Protein AF-A0A963EPS2-F1 (afdb_monomer_lite)

Structure (mmCIF, N/CA/C/O backbone):
data_AF-A0A963EPS2-F1
#
_entry.id   AF-A0A963EPS2-F1
#
loop_
_atom_site.group_PDB
_atom_site.id
_atom_site.type_symbol
_atom_site.label_atom_id
_atom_site.label_alt_id
_atom_site.label_comp_id
_atom_site.label_asym_id
_atom_site.label_entity_id
_atom_site.label_seq_id
_atom_site.pdbx_PDB_ins_code
_atom_site.Cartn_x
_atom_site.Cartn_y
_atom_site.Cartn_z
_atom_site.occupancy
_atom_site.B_iso_or_equiv
_atom_site.auth_seq_id
_atom_site.auth_comp_id
_atom_site.auth_asym_id
_atom_site.auth_atom_id
_atom_site.pdbx_PDB_model_num
ATOM 1 N N . PRO A 1 1 ? 8.252 3.939 -18.411 1.00 45.16 1 PRO A N 1
ATOM 2 C CA . PRO A 1 1 ? 7.853 5.200 -17.732 1.00 45.16 1 PRO A CA 1
ATOM 3 C C . PRO A 1 1 ? 7.729 4.918 -16.219 1.00 45.16 1 PRO A C 1
ATOM 5 O O . PRO A 1 1 ? 7.607 3.753 -15.883 1.00 45.16 1 PRO A O 1
ATOM 8 N N . MET A 1 2 ? 7.818 5.876 -15.285 1.00 40.19 2 MET A N 1
ATOM 9 C CA . MET A 1 2 ? 7.784 5.573 -13.830 1.00 40.19 2 MET A CA 1
ATOM 10 C C . MET A 1 2 ? 6.606 6.273 -13.139 1.00 40.19 2 MET A C 1
ATOM 12 O O . MET A 1 2 ? 6.543 7.501 -13.164 1.00 40.19 2 MET A O 1
ATOM 16 N N . ALA A 1 3 ? 5.713 5.515 -12.494 1.00 38.94 3 ALA A N 1
ATOM 17 C CA . ALA A 1 3 ? 4.664 6.047 -11.622 1.00 38.94 3 ALA A CA 1
ATOM 18 C C . ALA A 1 3 ? 4.921 5.601 -10.188 1.00 38.94 3 ALA A C 1
ATOM 20 O O . ALA A 1 3 ? 4.859 4.419 -9.864 1.00 38.94 3 ALA A O 1
ATOM 21 N N . VAL A 1 4 ? 5.233 6.564 -9.335 1.00 44.69 4 VAL A N 1
ATOM 22 C CA . VAL A 1 4 ? 5.785 6.319 -8.009 1.00 44.69 4 VAL A CA 1
ATOM 23 C C . VAL A 1 4 ? 5.239 7.375 -7.057 1.00 44.69 4 VAL A C 1
ATOM 25 O O . VAL A 1 4 ? 5.349 8.563 -7.379 1.00 44.69 4 VAL A O 1
ATOM 28 N N . PRO A 1 5 ? 4.708 6.999 -5.875 1.00 43.38 5 PRO A N 1
ATOM 29 C CA . PRO A 1 5 ? 4.792 7.902 -4.735 1.00 43.38 5 PRO A CA 1
ATOM 30 C C . PRO A 1 5 ? 6.287 8.179 -4.537 1.00 43.38 5 PRO A C 1
ATOM 32 O O . PRO A 1 5 ? 7.081 7.244 -4.616 1.00 43.38 5 PRO A O 1
ATOM 35 N N . SER A 1 6 ? 6.666 9.456 -4.441 1.00 52.03 6 SER A N 1
ATOM 36 C CA . SER A 1 6 ? 8.048 9.965 -4.487 1.00 52.03 6 SER A CA 1
ATOM 37 C C . SER A 1 6 ? 9.111 8.906 -4.163 1.00 52.03 6 SER A C 1
ATOM 39 O O . SER A 1 6 ? 9.237 8.494 -3.007 1.00 52.03 6 SER A O 1
ATOM 41 N N . LEU A 1 7 ? 9.855 8.454 -5.182 1.00 56.59 7 LEU A N 1
ATOM 42 C CA . LEU A 1 7 ? 10.956 7.516 -4.972 1.00 56.59 7 LEU A CA 1
ATOM 43 C C . LEU A 1 7 ? 11.885 8.060 -3.882 1.00 56.59 7 LEU A C 1
ATOM 45 O O . LEU A 1 7 ? 12.231 9.245 -3.936 1.00 56.59 7 LEU A O 1
ATOM 49 N N . PRO A 1 8 ? 12.321 7.230 -2.921 1.00 63.47 8 PRO A N 1
ATOM 50 C CA . PRO A 1 8 ? 13.325 7.643 -1.953 1.00 63.47 8 PRO A CA 1
ATOM 51 C C . PRO A 1 8 ? 14.554 8.233 -2.658 1.00 63.47 8 PRO A C 1
ATOM 53 O O . PRO A 1 8 ? 15.038 7.661 -3.637 1.00 63.47 8 PRO A O 1
ATOM 56 N N . GLY A 1 9 ? 15.070 9.363 -2.158 1.00 63.31 9 GLY A N 1
ATOM 57 C CA . GLY A 1 9 ? 16.117 10.155 -2.829 1.00 63.31 9 GLY A CA 1
ATOM 58 C C . GLY A 1 9 ? 17.350 9.345 -3.247 1.00 63.31 9 GLY A C 1
ATOM 59 O O . GLY A 1 9 ? 17.822 9.479 -4.374 1.00 63.31 9 GLY A O 1
ATOM 60 N N . ARG A 1 10 ? 17.772 8.389 -2.411 1.00 63.34 10 ARG A N 1
ATOM 61 C CA . ARG A 1 10 ? 18.876 7.459 -2.705 1.00 63.34 10 ARG A CA 1
ATOM 62 C C . ARG A 1 10 ? 18.713 6.665 -4.010 1.00 63.34 10 ARG A C 1
ATOM 64 O O . ARG A 1 10 ? 19.701 6.273 -4.617 1.00 63.34 10 ARG A O 1
ATOM 71 N N . TRP A 1 11 ? 17.486 6.405 -4.464 1.00 65.88 11 TRP A N 1
ATOM 72 C CA . TRP A 1 11 ? 17.260 5.686 -5.724 1.00 65.88 11 TRP A CA 1
ATOM 73 C C . TRP A 1 11 ? 17.285 6.613 -6.924 1.00 65.88 11 TRP A C 1
ATOM 75 O O . TRP A 1 11 ? 17.705 6.194 -7.996 1.00 65.88 11 TRP A O 1
ATOM 85 N N . VAL A 1 12 ? 16.875 7.871 -6.751 1.00 66.38 12 VAL A N 1
ATOM 86 C CA . VAL A 1 12 ? 17.071 8.894 -7.782 1.00 66.38 12 VAL A CA 1
ATOM 87 C C . VAL A 1 12 ? 18.569 9.057 -8.047 1.00 66.38 12 VAL A C 1
ATOM 89 O O . VAL A 1 12 ? 18.988 9.094 -9.200 1.00 66.38 12 VAL A O 1
ATOM 92 N N . GLU A 1 13 ? 19.378 9.073 -6.989 1.00 66.31 13 GLU A N 1
ATOM 93 C CA . GLU A 1 13 ? 20.840 9.142 -7.074 1.00 66.31 13 GLU A CA 1
ATOM 94 C C . GLU A 1 13 ? 21.454 7.884 -7.698 1.00 66.31 13 GLU A C 1
ATOM 96 O O . GLU A 1 13 ? 22.266 7.990 -8.617 1.00 66.31 13 GLU A O 1
ATOM 101 N N . TRP A 1 14 ? 21.032 6.689 -7.267 1.00 71.50 14 TRP A N 1
ATOM 102 C CA . TRP A 1 14 ? 21.523 5.441 -7.855 1.00 71.50 14 TRP A CA 1
ATOM 103 C C . TRP A 1 14 ? 21.168 5.327 -9.340 1.00 71.50 14 TRP A C 1
ATOM 105 O O . TRP A 1 14 ? 22.024 4.958 -10.141 1.00 71.50 14 TRP A O 1
ATOM 115 N N . LEU A 1 15 ? 19.937 5.685 -9.728 1.00 67.75 15 LEU A N 1
ATOM 116 C CA . LEU A 1 15 ? 19.514 5.680 -11.128 1.00 67.75 15 LEU A CA 1
ATOM 117 C C . LEU A 1 15 ? 20.382 6.622 -11.956 1.00 67.75 15 LEU A C 1
ATOM 119 O O . LEU A 1 15 ? 20.931 6.169 -12.951 1.00 67.75 15 LEU A O 1
ATOM 123 N N . ARG A 1 16 ? 20.604 7.867 -11.503 1.00 66.81 16 ARG A N 1
ATOM 124 C CA . ARG A 1 16 ? 21.519 8.817 -12.169 1.00 66.81 16 ARG A CA 1
ATOM 125 C C . ARG A 1 16 ? 22.909 8.223 -12.392 1.00 66.81 16 ARG A C 1
ATOM 127 O O . ARG A 1 16 ? 23.488 8.414 -13.457 1.00 66.81 16 ARG A O 1
ATOM 134 N N . ALA A 1 17 ? 23.438 7.512 -11.397 1.00 70.25 17 ALA A N 1
ATOM 135 C CA . ALA A 1 17 ? 24.785 6.955 -11.444 1.00 70.25 17 ALA A CA 1
ATOM 136 C C . ALA A 1 17 ? 24.919 5.703 -12.331 1.00 70.25 17 ALA A C 1
ATOM 138 O O . ALA A 1 17 ? 26.028 5.388 -12.756 1.00 70.25 17 ALA A O 1
ATOM 139 N N . ASN A 1 18 ? 23.820 4.989 -12.606 1.00 68.06 18 ASN A N 1
ATOM 140 C CA . ASN A 1 18 ? 23.855 3.668 -13.247 1.00 68.06 18 ASN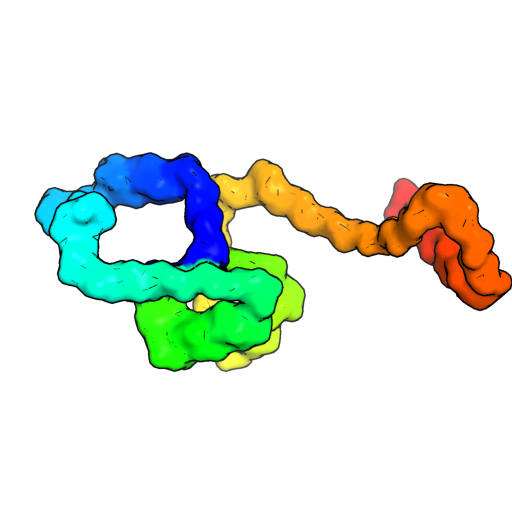 A CA 1
ATOM 141 C C . ASN A 1 18 ? 23.053 3.580 -14.556 1.00 68.06 18 ASN A C 1
ATOM 143 O O . ASN A 1 18 ? 23.039 2.528 -15.197 1.00 68.06 18 ASN A O 1
ATOM 147 N N . THR A 1 19 ? 22.397 4.659 -14.991 1.00 65.06 19 THR A N 1
ATOM 148 C CA . THR A 1 19 ? 21.736 4.697 -16.301 1.00 65.06 19 THR A CA 1
ATOM 149 C C . THR A 1 19 ? 22.741 4.628 -17.461 1.00 65.06 19 THR A C 1
ATOM 151 O O . THR A 1 19 ? 23.791 5.274 -17.404 1.00 65.06 19 THR A O 1
ATOM 154 N N . PRO A 1 20 ? 22.428 3.898 -18.554 1.00 62.81 20 PRO A N 1
ATOM 155 C CA . PRO A 1 20 ? 23.265 3.859 -19.753 1.00 62.81 20 PRO A CA 1
ATOM 156 C C . PRO A 1 20 ? 23.542 5.265 -20.309 1.00 62.81 20 PRO A C 1
ATOM 158 O O . PRO A 1 20 ? 22.687 6.152 -20.221 1.00 62.81 20 PRO A O 1
ATOM 161 N N . ARG A 1 21 ? 24.720 5.480 -20.918 1.00 57.75 21 ARG A N 1
ATOM 162 C CA . ARG A 1 21 ? 25.078 6.768 -21.547 1.00 57.75 21 ARG A CA 1
ATOM 163 C C . ARG A 1 21 ? 23.986 7.205 -22.534 1.00 57.75 21 ARG A C 1
ATOM 165 O O . ARG A 1 21 ? 23.659 6.456 -23.447 1.00 57.75 21 ARG A O 1
ATOM 172 N N . GLY A 1 22 ? 23.448 8.413 -22.346 1.00 56.50 22 GLY A N 1
ATOM 173 C CA . GLY A 1 22 ? 22.325 8.954 -23.131 1.00 56.50 22 GLY A CA 1
ATOM 174 C C . GLY A 1 22 ? 20.948 8.819 -22.467 1.00 56.50 22 GLY A C 1
ATOM 175 O O . GLY A 1 22 ? 19.965 9.316 -23.004 1.00 56.50 22 GLY A O 1
ATOM 176 N N . THR A 1 23 ? 20.881 8.200 -21.287 1.00 58.84 23 THR A N 1
ATOM 177 C CA . THR A 1 23 ? 19.657 8.024 -20.488 1.00 58.84 23 THR A CA 1
ATOM 178 C C . THR A 1 23 ? 19.742 8.837 -19.197 1.00 58.84 23 THR A C 1
ATOM 180 O O . THR A 1 23 ? 19.515 8.312 -18.115 1.00 58.84 23 THR A O 1
ATOM 183 N N . ASP A 1 24 ? 20.140 10.109 -19.267 1.00 58.00 24 ASP A N 1
ATOM 184 C CA . ASP A 1 24 ? 20.135 10.938 -18.060 1.00 58.00 24 ASP A CA 1
ATOM 185 C C . ASP A 1 24 ? 18.672 11.139 -17.607 1.00 58.00 24 ASP A C 1
ATOM 187 O O . ASP A 1 24 ? 17.859 11.620 -18.393 1.00 58.00 24 ASP A O 1
ATOM 191 N N . PRO A 1 25 ? 18.290 10.732 -16.384 1.00 54.69 25 PRO A N 1
ATOM 192 C CA . PRO A 1 25 ? 16.904 10.790 -15.926 1.00 54.69 25 PRO A CA 1
ATOM 193 C C . PRO A 1 25 ? 16.324 12.213 -15.863 1.00 54.69 25 PRO A C 1
ATOM 195 O O . PRO A 1 25 ? 15.099 12.338 -15.803 1.00 54.69 25 PRO A O 1
ATOM 198 N N . ASP A 1 26 ? 17.159 13.261 -15.906 1.00 51.62 26 ASP A N 1
ATOM 199 C CA . ASP A 1 26 ? 16.720 14.659 -15.999 1.00 51.62 26 ASP A CA 1
ATOM 200 C C . ASP A 1 26 ? 16.563 15.154 -17.452 1.00 51.62 26 ASP A C 1
ATOM 202 O O . ASP A 1 26 ? 15.753 16.048 -17.704 1.00 51.62 26 ASP A O 1
ATOM 206 N N . THR A 1 27 ? 17.280 14.573 -18.424 1.00 45.16 27 THR A N 1
ATOM 207 C CA . THR A 1 27 ? 17.183 14.923 -19.861 1.00 45.16 27 THR A CA 1
ATOM 208 C C . THR A 1 27 ? 16.384 13.918 -20.694 1.00 45.16 27 THR A C 1
ATOM 210 O O . THR A 1 27 ? 15.932 14.249 -21.794 1.00 45.16 27 THR A O 1
ATOM 213 N N . PHE A 1 28 ? 16.123 12.719 -20.167 1.00 44.66 28 PHE A N 1
ATOM 214 C CA . PHE A 1 28 ? 15.200 11.740 -20.727 1.00 44.66 28 PHE A CA 1
ATOM 215 C C . PHE A 1 28 ? 13.771 12.273 -20.611 1.00 44.66 28 PHE A C 1
ATOM 217 O O . PHE A 1 28 ? 13.019 11.979 -19.680 1.00 44.66 28 PHE A O 1
ATOM 224 N N . THR A 1 29 ? 13.366 13.043 -21.615 1.00 44.28 29 THR A N 1
ATOM 225 C CA . THR A 1 29 ? 11.975 13.419 -21.853 1.00 44.28 29 THR A CA 1
ATOM 226 C C . THR A 1 29 ? 11.228 12.253 -22.506 1.00 44.28 29 THR A C 1
ATOM 228 O O . THR A 1 29 ? 10.608 12.384 -23.556 1.00 44.28 29 THR A O 1
ATOM 231 N N . ALA A 1 30 ? 11.139 11.108 -21.817 1.00 45.19 30 ALA A N 1
ATOM 232 C CA . ALA A 1 30 ? 9.796 10.543 -21.767 1.00 45.19 30 ALA A CA 1
ATOM 233 C C . ALA A 1 30 ? 8.940 11.639 -21.134 1.00 45.19 30 ALA A C 1
ATOM 235 O O . ALA A 1 30 ? 9.374 12.254 -20.158 1.00 45.19 30 ALA A O 1
ATOM 236 N N . ARG A 1 31 ? 7.741 11.912 -21.654 1.00 44.72 31 ARG A N 1
ATOM 237 C CA . ARG A 1 31 ? 6.700 12.535 -20.828 1.00 44.72 31 ARG A CA 1
ATOM 238 C C . ARG A 1 31 ? 6.562 11.640 -19.597 1.00 44.72 31 ARG A C 1
ATOM 240 O O . ARG A 1 31 ? 5.850 10.641 -19.633 1.00 44.72 31 ARG A O 1
ATOM 247 N N . SER A 1 32 ? 7.361 11.885 -18.565 1.00 48.72 32 SER A N 1
ATOM 248 C CA . SER A 1 32 ? 7.450 11.049 -17.386 1.00 48.72 32 SER A CA 1
ATOM 249 C C . SER A 1 32 ? 6.218 11.406 -16.584 1.00 48.72 32 SER A C 1
ATOM 251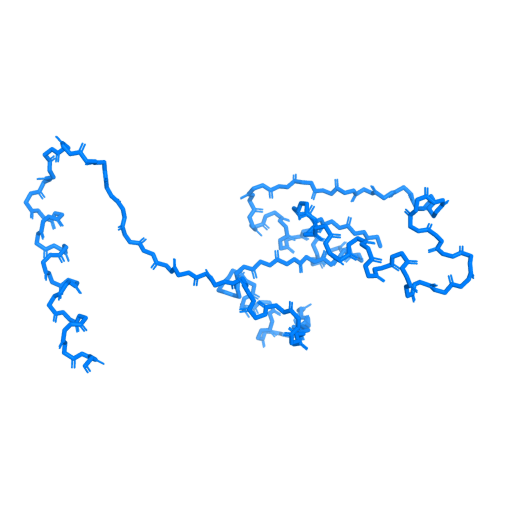 O O . SER A 1 32 ? 6.220 12.282 -15.728 1.00 48.72 32 SER A O 1
ATOM 253 N N . CYS A 1 33 ? 5.104 10.778 -16.952 1.00 55.09 33 CYS A N 1
ATOM 254 C CA . CYS A 1 33 ? 3.870 10.845 -16.200 1.00 55.09 33 CYS A CA 1
ATOM 255 C C . CYS A 1 33 ? 4.121 10.145 -14.869 1.00 55.09 33 CYS A C 1
ATOM 257 O O . CYS A 1 33 ? 3.882 8.950 -14.717 1.00 55.09 33 CYS A O 1
ATOM 259 N N . ARG A 1 34 ? 4.664 10.898 -13.913 1.00 62.34 34 ARG A N 1
ATOM 260 C CA . ARG A 1 34 ? 4.701 10.502 -12.516 1.00 62.34 34 ARG A CA 1
ATOM 261 C C . ARG A 1 34 ? 3.275 10.611 -12.007 1.00 62.34 34 ARG A C 1
ATOM 263 O O . ARG A 1 34 ? 2.743 11.710 -11.882 1.00 62.34 34 ARG A O 1
ATOM 270 N N . ILE A 1 35 ? 2.647 9.470 -11.756 1.00 65.75 35 ILE A N 1
ATOM 271 C CA . ILE A 1 35 ? 1.366 9.439 -11.058 1.00 65.75 35 ILE A CA 1
ATOM 272 C C . ILE A 1 35 ? 1.674 9.404 -9.568 1.00 65.75 35 ILE A C 1
ATOM 274 O O . ILE A 1 35 ? 2.288 8.456 -9.080 1.00 65.75 35 ILE A O 1
ATOM 278 N N . HIS A 1 36 ? 1.252 10.452 -8.868 1.00 71.44 36 HIS A N 1
ATOM 279 C CA . HIS A 1 36 ? 1.231 10.482 -7.415 1.00 71.44 36 HIS A CA 1
ATOM 280 C C . HIS A 1 36 ? -0.163 10.078 -6.940 1.00 71.44 36 HIS A C 1
ATOM 282 O O . HIS A 1 36 ? -1.160 10.652 -7.378 1.00 71.44 36 HIS A O 1
ATOM 288 N N . SER A 1 37 ? -0.241 9.084 -6.061 1.00 76.75 37 SER A N 1
ATOM 289 C CA . SER A 1 37 ? -1.496 8.664 -5.450 1.00 76.75 37 SER A CA 1
ATOM 290 C C . SER A 1 37 ? -1.234 8.099 -4.063 1.00 76.75 37 SER A C 1
ATOM 292 O O . SER A 1 37 ? -0.300 7.324 -3.871 1.00 76.75 37 SER A O 1
ATOM 294 N N . GLU A 1 38 ? -2.082 8.483 -3.115 1.00 82.19 38 GLU A N 1
ATOM 295 C CA . GLU A 1 38 ? -2.129 7.908 -1.768 1.00 82.19 38 GLU A CA 1
ATOM 296 C C . GLU A 1 38 ? -3.021 6.650 -1.720 1.00 82.19 38 GLU A C 1
ATOM 298 O O . GLU A 1 38 ? -3.094 5.971 -0.697 1.00 82.19 38 GLU A O 1
ATOM 303 N N . ASP A 1 39 ? -3.672 6.304 -2.839 1.00 83.50 39 ASP A N 1
ATOM 304 C CA . ASP A 1 39 ? -4.487 5.101 -2.991 1.00 83.50 39 ASP A CA 1
ATOM 305 C C . ASP A 1 39 ? -3.695 3.993 -3.699 1.00 83.50 39 ASP A C 1
ATOM 307 O O . ASP A 1 39 ? -3.475 3.994 -4.917 1.00 83.50 39 ASP A O 1
ATOM 311 N N . PHE A 1 40 ? -3.311 2.982 -2.924 1.00 83.81 40 PHE A N 1
ATOM 312 C CA . PHE A 1 40 ? -2.606 1.815 -3.445 1.00 83.81 40 PHE A CA 1
ATOM 313 C C . PHE A 1 40 ? -3.419 1.009 -4.472 1.00 83.81 40 PHE A C 1
ATOM 315 O O . PHE A 1 40 ? -2.830 0.343 -5.325 1.00 83.81 40 PHE A O 1
ATOM 322 N N . SER A 1 41 ? -4.752 1.074 -4.439 1.00 85.31 41 SER A N 1
ATOM 323 C CA . SER A 1 41 ? -5.622 0.409 -5.417 1.00 85.31 41 SER A CA 1
ATOM 324 C C . SER A 1 41 ? -5.470 1.037 -6.800 1.00 85.31 41 SER A C 1
ATOM 326 O O . SER A 1 41 ? -5.437 0.329 -7.810 1.00 85.31 41 SER A O 1
ATOM 328 N N . LEU A 1 42 ? -5.340 2.366 -6.849 1.00 84.94 42 LEU A N 1
ATOM 329 C CA . LEU A 1 42 ? -5.100 3.099 -8.086 1.00 84.94 42 LEU A CA 1
ATOM 330 C C . LEU A 1 42 ? -3.690 2.826 -8.621 1.00 84.94 42 LEU A C 1
ATOM 332 O O . LEU A 1 42 ? -3.540 2.562 -9.813 1.00 84.94 42 LEU A O 1
ATOM 336 N N . LEU A 1 43 ? -2.676 2.809 -7.746 1.00 85.38 43 LEU A N 1
ATOM 337 C CA . LEU A 1 43 ? -1.299 2.467 -8.128 1.00 85.38 43 LEU A CA 1
ATOM 338 C C . LEU A 1 43 ? -1.202 1.052 -8.709 1.00 85.38 43 LEU A C 1
ATOM 340 O O . LEU A 1 43 ? -0.576 0.863 -9.752 1.00 85.38 43 LEU A O 1
ATOM 344 N N . ARG A 1 44 ? -1.878 0.071 -8.093 1.00 87.19 44 ARG A N 1
ATOM 345 C CA . ARG A 1 44 ? -1.970 -1.297 -8.624 1.00 87.19 44 ARG A CA 1
ATOM 346 C C . ARG A 1 44 ? -2.548 -1.294 -10.039 1.00 87.19 44 ARG A C 1
ATOM 348 O O . ARG A 1 44 ? -1.931 -1.850 -10.937 1.00 87.19 44 ARG A O 1
ATOM 355 N N . LYS A 1 45 ? -3.698 -0.647 -10.261 1.00 88.00 45 LYS A N 1
ATOM 356 C CA . LYS A 1 45 ? -4.323 -0.566 -11.596 1.00 88.00 45 LYS A CA 1
ATOM 357 C C . LYS A 1 45 ? -3.420 0.120 -12.622 1.00 88.00 45 LYS A C 1
ATOM 359 O O . LYS A 1 45 ? -3.340 -0.343 -13.752 1.00 88.00 45 LYS A O 1
ATOM 364 N N . ALA A 1 46 ? -2.736 1.195 -12.234 1.00 86.81 46 ALA A N 1
ATOM 365 C CA . ALA A 1 46 ? -1.824 1.905 -13.122 1.00 86.81 46 ALA A CA 1
ATOM 366 C C . ALA A 1 46 ? -0.682 0.991 -13.591 1.00 86.81 46 ALA A C 1
ATOM 368 O O . ALA A 1 46 ? -0.458 0.873 -14.791 1.00 86.81 46 ALA A O 1
ATOM 369 N N . VAL A 1 47 ? -0.017 0.289 -12.669 1.00 89.31 47 VAL A N 1
ATOM 370 C CA . VAL A 1 47 ? 1.068 -0.652 -13.002 1.00 89.31 47 VAL A CA 1
ATOM 371 C C . VAL A 1 47 ? 0.573 -1.835 -13.833 1.00 89.31 47 VAL A C 1
ATOM 373 O O . VAL A 1 47 ? 1.256 -2.268 -14.747 1.00 89.31 47 VAL A O 1
ATOM 376 N N . MET A 1 48 ? -0.637 -2.325 -13.574 1.00 88.19 48 MET A N 1
ATOM 377 C CA . MET A 1 48 ? -1.223 -3.443 -14.321 1.00 88.19 48 MET A CA 1
ATOM 378 C C . MET A 1 48 ? -1.510 -3.148 -15.801 1.00 88.19 48 MET A C 1
ATOM 380 O O . MET A 1 48 ? -1.665 -4.078 -16.590 1.00 88.19 48 MET A O 1
ATOM 384 N N . HIS A 1 49 ? -1.627 -1.875 -16.181 1.00 86.88 49 HIS A N 1
ATOM 385 C CA . HIS A 1 49 ? -2.043 -1.457 -17.524 1.00 86.88 49 HIS A CA 1
ATOM 386 C C . HIS A 1 49 ? -1.039 -0.519 -18.203 1.00 86.88 49 HIS A C 1
ATOM 388 O O . HIS A 1 49 ? -1.390 0.192 -19.145 1.00 86.88 49 HIS A O 1
ATOM 394 N N . SER A 1 50 ? 0.200 -0.473 -17.717 1.00 83.56 50 SER A N 1
ATOM 395 C CA . SER A 1 50 ? 1.247 0.382 -18.272 1.00 83.56 50 SER A CA 1
ATOM 396 C C . SER A 1 50 ? 2.636 -0.150 -17.938 1.00 83.56 50 SER A C 1
ATOM 398 O O . SER A 1 50 ? 2.789 -1.054 -17.126 1.00 83.56 50 SER A O 1
ATOM 400 N N . ASP A 1 51 ? 3.666 0.484 -18.493 1.00 79.44 51 ASP A N 1
ATOM 401 C CA . ASP A 1 51 ? 5.064 0.151 -18.201 1.00 79.44 51 ASP A CA 1
ATOM 402 C C . ASP A 1 51 ? 5.583 0.848 -16.930 1.00 79.44 51 ASP A C 1
ATOM 404 O O . ASP A 1 51 ? 6.746 1.262 -16.869 1.00 79.44 51 ASP A O 1
ATOM 408 N N . PHE A 1 52 ? 4.706 1.084 -15.951 1.00 83.50 52 PHE A N 1
ATOM 409 C CA . PHE A 1 52 ? 5.065 1.698 -14.679 1.00 83.50 52 PHE A CA 1
ATOM 410 C C . PHE A 1 52 ? 5.630 0.671 -13.697 1.00 83.50 52 PHE A C 1
ATOM 412 O O . PHE A 1 52 ? 5.200 -0.473 -13.640 1.00 83.50 52 PHE A O 1
ATOM 419 N N . ILE A 1 53 ? 6.566 1.117 -12.863 1.00 82.88 53 ILE A N 1
ATOM 420 C CA . ILE A 1 53 ? 7.090 0.363 -11.720 1.00 82.88 53 ILE A CA 1
ATOM 421 C C . ILE A 1 53 ? 6.632 1.085 -10.458 1.00 82.88 53 ILE A C 1
ATOM 423 O O . ILE A 1 53 ? 6.708 2.311 -10.412 1.00 82.88 53 ILE A O 1
ATOM 427 N N . THR A 1 54 ? 6.188 0.344 -9.442 1.00 85.56 54 THR A N 1
ATOM 428 C CA . THR A 1 54 ? 5.770 0.903 -8.150 1.00 85.56 54 THR A CA 1
ATOM 429 C C . THR A 1 54 ? 6.442 0.190 -6.980 1.00 85.56 54 THR A C 1
ATOM 431 O O . THR A 1 54 ? 6.938 -0.927 -7.118 1.00 85.56 54 THR A O 1
ATOM 434 N N . CYS A 1 55 ? 6.427 0.830 -5.813 1.00 82.38 55 CYS A N 1
ATOM 435 C CA . CYS A 1 55 ? 6.813 0.237 -4.539 1.00 82.38 55 CYS A CA 1
ATOM 436 C C . CYS A 1 55 ? 5.668 0.399 -3.535 1.00 82.38 55 CYS A C 1
ATOM 438 O O . CYS A 1 55 ? 5.029 1.449 -3.469 1.00 82.38 55 CYS A O 1
ATOM 440 N N . GLY A 1 56 ? 5.417 -0.624 -2.725 1.00 80.50 56 GLY A N 1
ATOM 441 C CA . GLY A 1 56 ? 4.369 -0.565 -1.716 1.00 80.50 56 GLY A CA 1
ATOM 442 C C . GLY A 1 56 ? 4.316 -1.812 -0.841 1.00 80.50 56 GLY A C 1
ATOM 443 O O . GLY A 1 56 ? 5.068 -2.762 -1.072 1.00 80.50 56 GLY A O 1
ATOM 444 N N . PRO A 1 57 ? 3.432 -1.823 0.171 1.00 81.00 57 PRO A N 1
ATOM 445 C CA . PRO A 1 57 ? 3.262 -2.969 1.050 1.00 81.00 57 PRO A CA 1
ATOM 446 C C . PRO A 1 57 ? 2.861 -4.217 0.260 1.00 81.00 57 PRO A C 1
ATOM 448 O O . PRO A 1 57 ? 1.853 -4.207 -0.451 1.00 81.00 57 PRO A O 1
ATOM 451 N N . GLU A 1 58 ? 3.600 -5.314 0.447 1.00 82.88 58 GLU A N 1
ATOM 452 C CA . GLU A 1 58 ? 3.374 -6.571 -0.282 1.00 82.88 58 GLU A CA 1
ATOM 453 C C . GLU A 1 58 ? 1.919 -7.045 -0.174 1.00 82.88 58 GLU A C 1
ATOM 455 O O . GLU A 1 58 ? 1.338 -7.478 -1.164 1.00 82.88 58 GLU A O 1
ATOM 460 N N . ARG A 1 59 ? 1.285 -6.870 0.997 1.00 84.44 59 ARG A N 1
ATOM 461 C CA . ARG A 1 59 ? -0.115 -7.260 1.240 1.00 84.44 59 ARG A CA 1
ATOM 462 C C . ARG A 1 59 ? -1.109 -6.693 0.220 1.00 84.44 59 ARG A C 1
ATOM 464 O O . ARG A 1 59 ? -2.141 -7.306 0.001 1.00 84.44 59 ARG A O 1
ATOM 471 N N . ILE A 1 60 ? -0.826 -5.529 -0.370 1.00 86.06 60 ILE A N 1
ATOM 47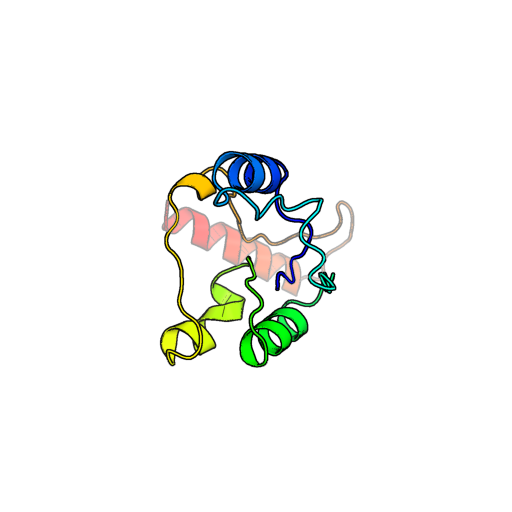2 C CA . ILE A 1 60 ? -1.745 -4.861 -1.304 1.00 86.06 60 ILE A CA 1
ATOM 473 C C . ILE A 1 60 ? -1.562 -5.382 -2.737 1.00 86.06 60 ILE A C 1
ATOM 475 O O . ILE A 1 60 ? -2.501 -5.394 -3.532 1.00 86.06 60 ILE A O 1
ATOM 479 N N . LEU A 1 61 ? -0.351 -5.836 -3.065 1.00 88.12 61 LEU A N 1
ATOM 480 C CA . LEU A 1 61 ? 0.015 -6.329 -4.394 1.00 88.12 61 LEU A CA 1
ATOM 481 C C . LEU A 1 61 ? -0.013 -7.862 -4.485 1.00 88.12 61 LEU A C 1
ATOM 483 O O . LEU A 1 61 ? 0.021 -8.398 -5.593 1.00 88.12 61 LEU A O 1
ATOM 487 N N . ARG A 1 62 ? -0.115 -8.550 -3.339 1.00 90.06 62 ARG A N 1
ATOM 488 C CA . ARG A 1 62 ? 0.008 -10.004 -3.176 1.00 90.06 62 ARG A CA 1
ATOM 489 C C . ARG A 1 62 ? -0.766 -10.797 -4.218 1.00 90.06 62 ARG A C 1
ATOM 491 O O . ARG A 1 62 ? -0.155 -11.620 -4.884 1.00 90.06 62 ARG A O 1
ATOM 498 N N . ASP A 1 63 ? -2.053 -10.523 -4.409 1.00 91.69 63 ASP A N 1
ATOM 499 C CA . ASP A 1 63 ? -2.880 -11.300 -5.343 1.00 91.69 63 ASP A CA 1
ATOM 500 C C . ASP A 1 63 ? -2.365 -11.212 -6.785 1.00 91.69 63 ASP A C 1
ATOM 502 O O . ASP A 1 63 ? -2.380 -12.195 -7.522 1.00 91.69 63 ASP A O 1
ATOM 506 N N . SER A 1 64 ? -1.869 -10.039 -7.195 1.00 91.25 64 SER A N 1
ATOM 507 C CA . SER A 1 64 ? -1.328 -9.847 -8.551 1.00 91.25 64 SER A CA 1
ATOM 508 C C . SER A 1 64 ? 0.041 -10.503 -8.698 1.00 91.25 64 SER A C 1
ATOM 510 O O . SER A 1 64 ? 0.383 -10.980 -9.771 1.00 91.25 64 SER A O 1
ATOM 512 N N . ILE A 1 65 ? 0.822 -10.545 -7.617 1.00 92.69 65 ILE A N 1
ATOM 513 C CA . ILE A 1 65 ? 2.112 -11.239 -7.590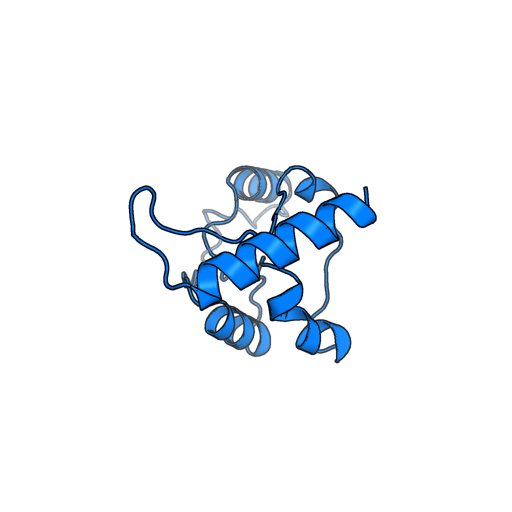 1.00 92.69 65 ILE A CA 1
ATOM 514 C C . ILE A 1 65 ? 1.889 -12.755 -7.663 1.00 92.69 65 ILE A C 1
ATOM 516 O O . ILE A 1 65 ? 2.483 -13.431 -8.494 1.00 92.69 65 ILE A O 1
ATOM 520 N N . GLN A 1 66 ? 0.992 -13.292 -6.833 1.00 93.38 66 GLN A N 1
ATOM 521 C CA . GLN A 1 66 ? 0.697 -14.726 -6.771 1.00 93.38 66 GLN A CA 1
ATOM 522 C C . GLN A 1 66 ? 0.046 -15.255 -8.051 1.00 93.38 66 GLN A C 1
ATOM 524 O O . GLN A 1 66 ? 0.325 -16.378 -8.457 1.00 93.38 66 GLN A O 1
ATOM 529 N N . SER A 1 67 ? -0.786 -14.447 -8.709 1.00 93.44 67 SER A N 1
ATOM 530 C CA . SER A 1 67 ? -1.354 -14.783 -10.021 1.00 93.44 67 SER A CA 1
ATOM 531 C C . SER A 1 67 ? -0.374 -14.599 -11.188 1.00 93.44 67 SER A C 1
ATOM 533 O O . SER A 1 67 ? -0.735 -14.881 -12.327 1.00 93.44 67 SER A O 1
ATOM 535 N N . GLY A 1 68 ? 0.854 -14.128 -10.933 1.00 92.31 68 GLY A N 1
ATOM 536 C CA . GLY A 1 68 ? 1.887 -13.914 -11.951 1.00 92.31 68 GLY A CA 1
ATOM 537 C C . GLY A 1 68 ? 1.686 -12.666 -12.814 1.00 92.31 68 GLY A C 1
ATOM 538 O O . GLY A 1 68 ? 2.426 -12.455 -13.770 1.00 92.31 68 GLY A O 1
ATOM 539 N N . GLN A 1 69 ? 0.703 -11.827 -12.488 1.00 91.44 69 GLN A N 1
ATOM 540 C CA . GLN A 1 69 ? 0.434 -10.582 -13.204 1.00 91.44 69 GLN A CA 1
ATOM 541 C C . GLN A 1 69 ? 1.460 -9.483 -12.893 1.00 91.44 69 GLN A C 1
ATOM 543 O O . GLN A 1 69 ? 1.730 -8.637 -13.740 1.00 91.44 69 GLN A O 1
ATOM 548 N N . LEU A 1 70 ? 2.027 -9.493 -11.683 1.00 91.25 70 LEU A N 1
ATOM 549 C CA . LEU A 1 70 ? 3.130 -8.626 -11.276 1.00 91.25 70 LEU A CA 1
ATOM 550 C C . LEU A 1 70 ? 4.342 -9.465 -10.888 1.00 91.25 70 LEU A C 1
ATOM 552 O O . LEU A 1 70 ? 4.220 -10.485 -10.215 1.00 91.25 70 LEU A O 1
ATOM 556 N N . VAL A 1 71 ? 5.529 -8.983 -11.244 1.00 91.38 71 VAL A N 1
ATOM 557 C CA . VAL A 1 71 ? 6.794 -9.584 -10.817 1.00 91.38 71 VAL A CA 1
ATOM 558 C C . VAL A 1 71 ? 7.316 -8.819 -9.609 1.00 91.38 71 VAL A C 1
ATOM 560 O O . VAL A 1 71 ? 7.513 -7.604 -9.665 1.00 91.38 71 VAL A O 1
ATOM 563 N N . LYS A 1 72 ? 7.546 -9.533 -8.504 1.00 89.75 72 LYS A N 1
ATOM 564 C CA . LYS A 1 72 ? 8.237 -8.981 -7.338 1.00 89.75 72 LYS A CA 1
ATOM 565 C C . LYS A 1 72 ? 9.737 -8.940 -7.623 1.00 89.75 72 LYS A C 1
ATOM 567 O O . LYS A 1 72 ? 10.316 -9.938 -8.039 1.00 89.75 72 LYS A O 1
ATOM 572 N N . ILE A 1 73 ? 10.357 -7.793 -7.367 1.00 86.56 73 ILE A N 1
ATOM 573 C CA . ILE A 1 73 ? 11.810 -7.636 -7.415 1.00 86.56 73 ILE A CA 1
ATOM 574 C C . ILE A 1 73 ? 12.319 -7.677 -5.974 1.00 86.56 73 ILE A C 1
ATOM 576 O O . ILE A 1 73 ? 12.056 -6.756 -5.199 1.00 86.56 73 ILE A O 1
ATOM 580 N N . ASP A 1 74 ? 13.039 -8.740 -5.616 1.00 76.62 74 ASP A N 1
ATOM 581 C CA . ASP A 1 74 ? 13.743 -8.813 -4.337 1.00 76.62 74 ASP A CA 1
ATOM 582 C C . ASP A 1 74 ? 15.027 -7.981 -4.426 1.00 76.62 74 ASP A C 1
ATOM 584 O O . ASP A 1 74 ? 15.996 -8.352 -5.086 1.00 76.62 74 ASP A O 1
ATOM 588 N N . PHE A 1 75 ? 15.024 -6.816 -3.778 1.00 73.44 75 PHE A N 1
ATOM 589 C CA . PHE A 1 75 ? 16.167 -5.907 -3.751 1.00 73.44 75 PHE A CA 1
ATOM 590 C C . PHE A 1 75 ? 16.648 -5.703 -2.314 1.00 73.44 75 PHE A C 1
ATOM 592 O O . PHE A 1 75 ? 15.941 -5.163 -1.465 1.00 73.44 75 PHE A O 1
ATOM 599 N N . ALA A 1 76 ? 17.884 -6.115 -2.037 1.00 69.94 76 ALA A N 1
ATOM 600 C CA . ALA A 1 76 ? 18.455 -6.071 -0.692 1.00 69.94 76 ALA A CA 1
ATOM 601 C C . ALA A 1 76 ? 18.684 -4.642 -0.154 1.00 69.94 76 ALA A C 1
ATOM 603 O O . ALA A 1 76 ? 18.854 -4.468 1.044 1.00 69.94 76 ALA A O 1
ATOM 604 N N . GLY A 1 77 ? 18.639 -3.598 -0.992 1.00 68.94 77 GLY A N 1
ATOM 605 C CA . GLY A 1 77 ? 18.797 -2.202 -0.549 1.00 68.94 77 GLY A CA 1
ATOM 606 C C . GLY A 1 77 ? 17.570 -1.599 0.156 1.00 68.94 77 GLY A C 1
ATOM 607 O O . GLY A 1 77 ? 17.543 -0.399 0.428 1.00 68.94 77 GLY A O 1
ATOM 608 N N . PHE A 1 78 ? 16.538 -2.404 0.425 1.00 61.41 78 PHE A N 1
ATOM 609 C CA . PHE A 1 78 ? 15.312 -2.011 1.130 1.00 61.41 78 PHE A CA 1
ATOM 610 C C . PHE A 1 78 ? 15.322 -2.268 2.640 1.00 61.41 78 PHE A C 1
ATOM 612 O O . PHE A 1 78 ? 14.322 -1.985 3.297 1.00 61.41 78 PHE A O 1
ATOM 619 N N . THR A 1 79 ? 16.427 -2.762 3.199 1.00 60.12 79 THR A N 1
ATOM 620 C CA . THR A 1 79 ? 16.536 -3.212 4.602 1.00 60.12 79 THR A CA 1
ATOM 621 C C . THR A 1 79 ? 16.125 -2.177 5.647 1.00 60.12 79 THR A C 1
ATOM 623 O O . THR A 1 79 ? 15.713 -2.552 6.740 1.00 60.12 79 THR A O 1
ATOM 626 N N . ASP A 1 80 ? 16.186 -0.889 5.310 1.00 62.19 80 ASP A N 1
ATOM 627 C CA . ASP A 1 80 ? 15.929 0.198 6.261 1.00 62.19 80 ASP A CA 1
ATOM 628 C C . ASP A 1 80 ? 14.450 0.623 6.316 1.00 62.19 80 ASP A C 1
ATOM 630 O O . ASP A 1 80 ? 14.064 1.410 7.179 1.00 62.19 80 ASP A O 1
ATOM 634 N N . ILE A 1 81 ? 13.602 0.132 5.399 1.00 63.50 81 ILE A N 1
ATOM 635 C CA . ILE A 1 81 ? 12.170 0.465 5.375 1.00 63.50 81 ILE A CA 1
ATOM 636 C C . ILE A 1 81 ? 11.398 -0.618 6.125 1.00 63.50 81 ILE A C 1
ATOM 638 O O . ILE A 1 81 ? 10.910 -1.590 5.548 1.00 63.50 81 ILE A O 1
ATOM 642 N N . LEU A 1 82 ? 11.272 -0.433 7.436 1.00 64.44 82 LEU A N 1
ATOM 643 C CA . LEU A 1 82 ? 10.515 -1.337 8.289 1.00 64.44 82 LEU A CA 1
ATOM 644 C C . LEU A 1 82 ? 9.047 -0.900 8.376 1.00 64.44 82 LEU A C 1
ATOM 646 O O . LEU A 1 82 ? 8.700 0.034 9.097 1.00 64.44 82 LEU A O 1
ATOM 650 N N . VAL A 1 83 ? 8.164 -1.599 7.662 1.00 69.00 83 VAL A N 1
ATOM 651 C CA . VAL A 1 83 ? 6.712 -1.395 7.777 1.00 69.00 83 VAL A CA 1
ATOM 652 C C . VAL A 1 83 ? 6.180 -2.281 8.901 1.00 69.00 83 VAL A C 1
ATOM 654 O O . VAL A 1 83 ? 6.034 -3.489 8.723 1.00 69.00 83 VAL A O 1
ATOM 657 N N . ARG A 1 84 ? 5.880 -1.684 10.059 1.00 71.38 84 ARG A N 1
ATOM 658 C CA . ARG A 1 84 ? 5.213 -2.376 11.172 1.00 71.38 84 ARG A CA 1
ATOM 659 C C . ARG A 1 84 ? 3.725 -2.020 11.187 1.00 71.38 84 ARG A C 1
ATOM 661 O O . ARG A 1 84 ? 3.409 -0.840 11.343 1.00 71.38 84 ARG A O 1
ATOM 668 N N . PRO A 1 85 ? 2.804 -2.985 11.011 1.00 74.00 85 PRO A N 1
ATOM 669 C CA . PRO A 1 85 ? 1.398 -2.728 11.288 1.00 74.00 85 PRO A CA 1
ATOM 670 C C . PRO A 1 85 ? 1.230 -2.398 12.776 1.00 74.00 85 PRO A C 1
ATOM 672 O O . PRO A 1 85 ? 1.966 -2.904 13.620 1.00 74.00 85 PRO A O 1
ATOM 675 N N . GLY A 1 86 ? 0.263 -1.546 13.093 1.00 79.19 86 GLY A N 1
ATOM 676 C CA . GLY A 1 86 ? -0.026 -1.158 14.465 1.00 79.19 86 GLY A CA 1
ATOM 677 C C . GLY A 1 86 ? -1.463 -0.689 14.606 1.00 79.19 86 GLY A C 1
ATOM 678 O O . GLY A 1 86 ? -2.094 -0.277 13.631 1.00 79.19 86 GLY A O 1
ATOM 679 N N . ILE A 1 87 ? -1.969 -0.763 15.830 1.00 82.62 87 ILE A N 1
ATOM 680 C CA . ILE A 1 87 ? -3.269 -0.217 16.207 1.00 82.62 87 ILE A CA 1
ATOM 681 C C . ILE A 1 87 ? -3.012 1.088 16.938 1.00 82.62 87 ILE A C 1
ATOM 683 O O . ILE A 1 87 ? -2.180 1.152 17.841 1.00 82.62 87 ILE A O 1
ATOM 687 N N . VAL A 1 88 ? -3.719 2.136 16.531 1.00 86.12 88 VAL A N 1
ATOM 688 C CA . VAL A 1 88 ? -3.588 3.470 17.110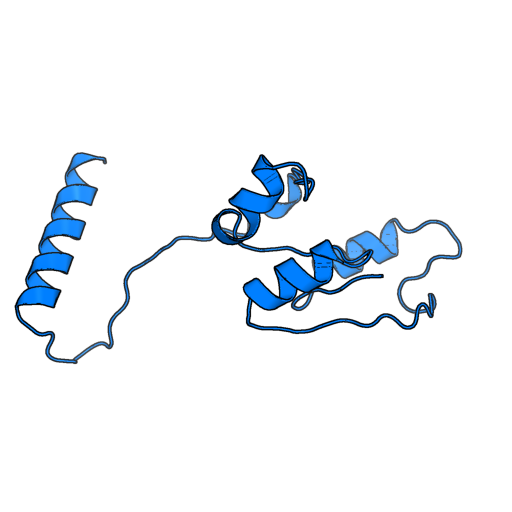 1.00 86.12 88 VAL A CA 1
ATOM 689 C C . VAL A 1 88 ? -4.962 4.010 17.460 1.00 86.12 88 VAL A C 1
ATOM 691 O O . VAL A 1 88 ? -5.946 3.752 16.770 1.00 86.12 88 VAL A O 1
ATOM 694 N N . TYR A 1 89 ? -5.020 4.782 18.535 1.00 88.69 89 TYR A N 1
ATOM 695 C CA . TYR A 1 89 ? -6.191 5.549 18.930 1.00 88.69 89 TYR A CA 1
ATOM 696 C C . TYR A 1 89 ? -5.735 6.894 19.493 1.00 88.69 89 TYR A C 1
ATOM 698 O O . TYR A 1 89 ? -4.575 7.061 19.883 1.00 88.69 89 TYR A O 1
ATOM 706 N N . LEU A 1 90 ? -6.634 7.879 19.507 1.00 91.56 90 LEU A N 1
ATOM 707 C CA . LEU A 1 90 ? -6.301 9.207 20.002 1.00 91.56 90 LEU A CA 1
ATOM 708 C C . LEU A 1 90 ? -6.044 9.152 21.517 1.00 91.56 90 LEU A C 1
ATOM 710 O O . LEU A 1 90 ? -6.809 8.585 22.303 1.00 91.56 90 LEU A O 1
ATOM 714 N N . ARG A 1 91 ? -4.930 9.744 21.947 1.00 89.06 91 ARG A N 1
ATOM 715 C CA . ARG A 1 91 ? -4.615 9.847 23.372 1.00 89.06 91 ARG A CA 1
ATOM 716 C C . ARG A 1 91 ? -5.683 10.692 24.071 1.00 89.06 91 ARG A C 1
ATOM 718 O O . ARG A 1 91 ? -5.973 11.798 23.633 1.00 89.06 91 ARG A O 1
ATOM 725 N N . GLY A 1 92 ? -6.219 10.184 25.178 1.00 88.44 92 GLY A N 1
ATOM 726 C CA . GLY A 1 92 ? -7.202 10.899 25.998 1.00 88.44 92 GLY A CA 1
ATOM 727 C C . GLY A 1 92 ? -8.656 10.772 25.537 1.00 88.44 92 GLY A C 1
ATOM 728 O O . GLY A 1 92 ? -9.531 11.324 26.193 1.00 88.44 92 GLY A O 1
ATOM 729 N N . THR A 1 93 ? -8.947 10.029 24.465 1.00 91.12 93 THR A N 1
ATOM 730 C CA . THR A 1 93 ? -10.337 9.663 24.145 1.00 91.12 93 THR A CA 1
ATOM 731 C C . THR A 1 93 ? -10.828 8.505 25.004 1.00 91.12 93 THR A C 1
ATOM 733 O O . THR A 1 93 ? -10.104 7.534 25.226 1.00 91.12 93 THR A O 1
ATOM 736 N N . THR A 1 94 ? -12.087 8.580 25.439 1.00 93.19 94 THR A N 1
ATOM 737 C CA . THR A 1 94 ? -12.783 7.455 26.068 1.00 93.19 94 THR A CA 1
ATOM 738 C C . THR A 1 94 ? -13.142 6.431 25.000 1.00 93.19 94 THR A C 1
ATOM 740 O O . THR A 1 94 ? -13.970 6.691 24.127 1.00 93.19 94 THR A O 1
ATOM 743 N N . LEU A 1 95 ? -12.506 5.265 25.063 1.00 93.06 95 LEU A N 1
ATOM 744 C CA . LEU A 1 95 ? -12.818 4.152 24.179 1.00 93.06 95 LEU A CA 1
ATOM 745 C C . LEU A 1 95 ? -14.080 3.416 24.660 1.00 93.06 95 LEU A C 1
ATOM 747 O O . LEU A 1 95 ? -14.248 3.226 25.869 1.00 93.06 95 LE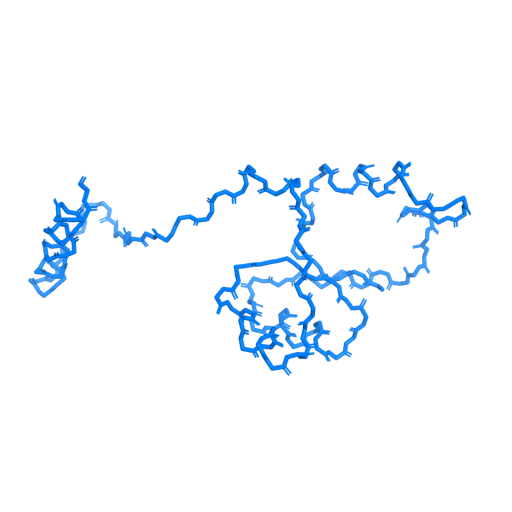U A O 1
ATOM 751 N N . PRO A 1 96 ? -14.953 2.958 23.745 1.00 94.88 96 PRO A N 1
ATOM 752 C CA . PRO A 1 96 ? -16.059 2.074 24.096 1.00 94.88 96 PRO A CA 1
ATOM 753 C C . PRO A 1 96 ? -15.562 0.773 24.755 1.00 94.88 96 PRO A C 1
ATOM 755 O O . PRO A 1 96 ? -14.481 0.295 24.400 1.00 94.88 96 PRO A O 1
ATOM 758 N N . PRO A 1 97 ? -16.357 0.128 25.633 1.00 94.56 97 PRO A N 1
ATOM 759 C CA . PRO A 1 97 ? -15.958 -1.111 26.308 1.00 94.56 97 PRO A CA 1
ATOM 760 C C . PRO A 1 97 ? -15.478 -2.218 25.359 1.00 94.56 97 PRO A C 1
ATOM 762 O O . PRO A 1 97 ? -14.477 -2.871 25.633 1.00 94.56 97 PRO A O 1
ATOM 765 N N . ALA A 1 98 ? -16.134 -2.379 24.205 1.00 94.38 98 ALA A N 1
ATOM 766 C CA . ALA A 1 98 ? -15.739 -3.368 23.200 1.00 94.38 98 ALA A CA 1
ATOM 767 C C . ALA A 1 98 ? -14.348 -3.095 22.595 1.00 94.38 98 ALA A C 1
ATOM 769 O O . ALA A 1 98 ? -13.608 -4.032 22.309 1.00 94.38 98 ALA A O 1
ATOM 770 N N . ALA A 1 99 ? -13.971 -1.823 22.424 1.00 92.44 99 ALA A N 1
ATOM 771 C CA . ALA A 1 99 ? -12.651 -1.458 21.913 1.00 92.44 99 ALA A CA 1
ATOM 772 C C . ALA A 1 99 ? -11.554 -1.730 22.953 1.00 92.44 99 ALA A C 1
ATOM 774 O O . ALA A 1 99 ? -10.494 -2.232 22.593 1.00 92.44 99 ALA A O 1
ATOM 775 N N . ASN A 1 100 ? -11.826 -1.465 24.237 1.00 90.56 100 ASN A N 1
ATOM 776 C CA . ASN A 1 100 ? -10.903 -1.815 25.321 1.00 90.56 100 ASN A CA 1
ATOM 777 C C . ASN A 1 100 ? -10.696 -3.331 25.408 1.00 90.56 100 ASN A C 1
ATOM 779 O O . ASN A 1 100 ? -9.554 -3.776 25.437 1.00 90.56 100 ASN A O 1
ATOM 783 N N . ALA A 1 101 ? -11.778 -4.114 25.349 1.00 92.81 101 ALA A N 1
ATOM 784 C CA . ALA A 1 101 ? -11.698 -5.575 25.356 1.00 92.81 101 ALA A CA 1
ATOM 785 C C . ALA A 1 101 ? -10.850 -6.119 24.193 1.00 92.81 101 ALA A C 1
ATOM 787 O O . ALA A 1 101 ? -10.016 -6.999 24.391 1.00 92.81 101 ALA A O 1
ATOM 788 N N . LEU A 1 102 ? -11.008 -5.558 22.987 1.00 91.56 102 LEU A N 1
ATOM 789 C CA . LEU A 1 102 ? -10.181 -5.929 21.837 1.00 91.56 102 LEU A CA 1
ATOM 790 C C . LEU A 1 102 ? -8.697 -5.602 22.066 1.00 91.56 102 LEU A C 1
ATOM 792 O O . LEU A 1 102 ? -7.837 -6.424 21.766 1.00 91.56 102 LEU A O 1
ATOM 796 N N . ILE A 1 103 ? -8.387 -4.415 22.593 1.00 90.00 103 ILE A N 1
ATOM 797 C CA . ILE A 1 103 ? -7.003 -4.014 22.884 1.00 90.00 103 ILE A CA 1
ATOM 798 C C . ILE A 1 103 ? -6.377 -4.949 23.925 1.00 90.00 103 ILE A C 1
ATOM 800 O O . ILE A 1 103 ? -5.249 -5.396 23.736 1.00 90.00 103 ILE A O 1
ATOM 804 N N . GLU A 1 104 ? -7.100 -5.269 24.999 1.00 89.62 104 GLU A N 1
ATOM 805 C CA . GLU A 1 104 ? -6.632 -6.186 26.044 1.00 89.62 104 GLU A CA 1
ATOM 806 C C . GLU A 1 104 ? -6.324 -7.576 25.488 1.00 89.62 104 GLU A C 1
ATOM 808 O O . GLU A 1 104 ? -5.266 -8.130 25.787 1.00 89.62 104 GLU A O 1
ATOM 813 N N . GLN A 1 105 ? -7.205 -8.109 24.638 1.00 91.12 105 GLN A N 1
ATOM 814 C CA . GLN A 1 105 ? -6.998 -9.403 23.996 1.00 91.12 105 GLN A CA 1
ATOM 815 C C . GLN A 1 105 ? -5.740 -9.400 23.118 1.00 91.12 105 GLN A C 1
ATOM 817 O O . GLN A 1 105 ? -4.886 -10.271 23.255 1.00 91.12 105 GLN A O 1
ATOM 822 N N . LEU A 1 106 ? -5.574 -8.380 22.273 1.00 87.56 106 LEU A N 1
ATOM 823 C CA . LEU A 1 106 ? -4.418 -8.280 21.379 1.00 87.56 106 LEU A CA 1
ATOM 824 C C . LEU A 1 106 ? -3.092 -8.139 22.139 1.00 87.56 106 LEU A C 1
ATOM 826 O O . LEU A 1 106 ? -2.079 -8.689 21.717 1.00 87.56 106 LEU A O 1
ATOM 830 N N . LEU A 1 107 ? -3.092 -7.431 23.273 1.00 86.31 107 LEU A N 1
ATOM 831 C CA . LEU A 1 107 ? -1.918 -7.311 24.141 1.00 86.31 107 LEU A CA 1
ATOM 832 C C . LEU A 1 107 ? -1.608 -8.600 24.917 1.00 86.31 107 LEU A C 1
ATOM 834 O O . LEU A 1 107 ? -0.461 -8.805 25.320 1.00 86.31 107 LEU A O 1
ATOM 838 N N . ALA A 1 108 ? -2.610 -9.438 25.183 1.00 86.06 108 ALA A N 1
ATOM 839 C CA . ALA A 1 108 ? -2.421 -10.731 25.832 1.00 86.06 108 ALA A CA 1
ATOM 840 C C . ALA A 1 108 ? -1.827 -11.764 24.864 1.00 86.06 108 ALA A C 1
ATOM 842 O O . ALA A 1 108 ? -0.893 -12.472 25.242 1.00 86.06 108 ALA A O 1
ATOM 843 N N . ASP A 1 109 ? -2.317 -11.795 23.623 1.00 79.44 109 ASP A N 1
ATOM 844 C CA . ASP A 1 109 ? -1.844 -12.708 22.579 1.00 79.44 109 ASP A CA 1
ATOM 845 C C . ASP A 1 109 ? -0.366 -12.444 22.229 1.00 79.44 109 ASP A C 1
ATOM 847 O O . ASP A 1 109 ? 0.427 -13.379 22.133 1.00 79.44 109 ASP A O 1
ATOM 851 N N . ASP A 1 110 ? 0.050 -11.173 22.154 1.00 71.94 110 ASP A N 1
ATOM 852 C CA . ASP A 1 110 ? 1.435 -10.784 21.831 1.00 71.94 110 ASP A CA 1
ATOM 853 C C . ASP A 1 110 ? 2.462 -11.272 22.879 1.00 71.94 110 ASP A C 1
ATOM 855 O O . ASP A 1 110 ? 3.608 -11.599 22.555 1.00 71.94 110 ASP A O 1
ATOM 859 N N . LYS A 1 111 ? 2.036 -11.406 24.145 1.00 64.81 111 LYS A N 1
ATOM 860 C CA . LYS A 1 111 ? 2.866 -11.924 25.250 1.00 64.81 111 LYS A CA 1
ATOM 861 C C . LYS A 1 111 ? 3.033 -13.444 25.247 1.00 64.81 111 LYS A C 1
ATOM 863 O O . LYS A 1 111 ? 3.891 -13.935 25.970 1.00 64.81 111 LYS A O 1
ATOM 868 N N . GLN A 1 112 ? 2.211 -14.186 24.506 1.00 56.94 112 GLN A N 1
ATOM 869 C CA . GLN A 1 112 ? 2.309 -15.649 24.424 1.00 56.94 112 GLN A CA 1
ATOM 870 C C . GLN A 1 112 ? 3.217 -16.116 23.279 1.00 56.94 112 GLN A C 1
ATOM 872 O O . GLN A 1 112 ? 3.698 -17.246 23.297 1.00 56.94 112 GLN A O 1
ATOM 877 N N . THR A 1 113 ? 3.457 -15.252 22.292 1.00 54.53 113 THR A N 1
ATOM 878 C CA . THR A 1 113 ? 4.317 -15.515 21.126 1.00 54.53 113 THR A CA 1
ATOM 879 C C . THR A 1 113 ? 5.739 -14.952 21.236 1.00 54.53 113 THR A C 1
ATOM 881 O O . THR A 1 113 ? 6.530 -15.177 20.318 1.00 54.53 113 THR A O 1
ATOM 884 N N . SER A 1 114 ? 6.067 -14.247 22.326 1.00 48.59 114 SER A N 1
ATOM 885 C CA . SER A 1 114 ? 7.415 -13.734 22.645 1.00 48.59 114 SER A CA 1
ATOM 886 C C . SER A 1 114 ? 8.094 -14.579 23.718 1.00 48.59 114 SER A C 1
ATOM 888 O O . SER A 1 114 ? 9.320 -14.793 23.598 1.00 48.59 114 SER A O 1
#

pLDDT: mean 74.62, std 15.89, range [38.94, 94.88]

Sequence (114 aa):
PMAVPSLPGRWVEWLRANTPRGTDPDTFTARSCRIHSEDFSLLRKAVMHSDFITCGPERILRDSIQSGQLVKIDFAGFTDILVRPGIVYLRGTTLPPAANALIEQLLADDKQTS

Secondary structure (DSSP, 8-state):
----S---HHHHHHHHHHSPTT--TTT--S-------S-HHHHHHHHHTSS------HHHHHHHHHTTSS-----GGGTT----------TT----HHHHHHHHHHHHHHTT--

Radius of gyration: 20.0 Å; chains: 1; bounding box: 41×31×49 Å

Foldseek 3Di:
DEAEQDDDVVVLVVCCVPPDPPPRVVPPPPVPPHHHDPDVVVVLVVVLPDVYDYDDDCVSCVVCCVVVSDPDDDDPVCVVDDDDDDDDDDPPDDDDPVVVVVVVVVVVVVVVVD